Protein AF-A0A1W9RR28-F1 (afdb_monomer_lite)

Sequence (159 aa):
LESCPECRKSYLEYENLFADLKSLEPVKCPDEVTQSVNEIVGIQQRKRAKTKFFSLFPFEFLVGFHPLRLAGVAVVAIFIGVILFSQFHKSTPELNEKYTQEDIERAADQVKLALVYVNAVTAQASEILEKQVIPEDVIKPMKSSLKQALQPLLDGGKS

Secondary structure (DSSP, 8-state):
-TT-HHHHHHHHHHHHHHHHHHTS------HHHHHHHHHHHHHHHHHHHTTGGGGSS-GGGGSS--HHHHHHHHHHHHHHHHHHHHHHTT----S-----HHHHHHHHHHHHHHHHHHHHHHHHHHHHIIIIIIIIIIIHHHHHHHHHHHHHHHTTS--

pLDDT: mean 72.84, std 12.17, range [49.44, 91.62]

Foldseek 3Di:
DVVDVVVVVVVVVVVVVVVVVVPDDDDDDDPVVVVVVCVVVVVVVVVVVVPPPVVPDDCVVVPDDDPVVVVVVVVVVVVVVVVVVVVVVPPDDPPDDPDDVVNVVVVVVVVVVVVVVVVVVVVVVVVCCVPPCCVPVPVVVVVVVVCVVCVCVVVPNPD

Radius of gyration: 32.33 Å; chains: 1; bounding box: 68×47×94 Å

Structure (mmCIF, N/CA/C/O backbone):
data_AF-A0A1W9RR28-F1
#
_entry.id   AF-A0A1W9RR28-F1
#
loop_
_atom_site.group_PDB
_atom_site.id
_atom_site.type_symbol
_atom_site.label_atom_id
_atom_site.label_alt_id
_atom_site.label_comp_id
_atom_site.label_asym_id
_atom_site.label_entity_id
_atom_site.label_seq_id
_atom_site.pdbx_PDB_ins_code
_atom_site.Cartn_x
_atom_site.Cartn_y
_atom_site.Cartn_z
_atom_site.occupancy
_atom_site.B_iso_or_equiv
_atom_site.auth_seq_id
_atom_site.auth_comp_id
_atom_site.auth_asym_id
_atom_site.auth_atom_id
_atom_site.pdbx_PDB_model_num
ATOM 1 N N . LEU A 1 1 ? -9.920 -30.424 2.822 1.00 59.22 1 LEU A N 1
ATOM 2 C CA . LEU A 1 1 ? -10.778 -30.069 3.977 1.00 59.22 1 LEU A CA 1
ATOM 3 C C . LEU A 1 1 ? -11.363 -31.290 4.688 1.00 59.22 1 LEU A C 1
ATOM 5 O O . LEU A 1 1 ? -11.540 -31.217 5.891 1.00 59.22 1 LEU A O 1
ATOM 9 N N . GLU A 1 2 ? -11.600 -32.419 4.009 1.00 57.47 2 GLU A N 1
ATOM 10 C CA . GLU A 1 2 ? -12.081 -33.647 4.678 1.00 57.47 2 GLU A CA 1
ATOM 11 C C . GLU A 1 2 ? -11.021 -34.353 5.536 1.00 57.47 2 GLU A C 1
ATOM 13 O O . GLU A 1 2 ? -11.358 -34.992 6.523 1.00 57.47 2 GLU A O 1
ATOM 18 N N . SER A 1 3 ? -9.736 -34.192 5.213 1.00 73.62 3 SER A N 1
ATOM 19 C CA . SER A 1 3 ? -8.651 -34.901 5.905 1.00 73.62 3 SER A CA 1
ATOM 20 C C . SER A 1 3 ? -8.085 -34.177 7.139 1.00 73.62 3 SER A C 1
ATOM 22 O O . SER A 1 3 ? -7.148 -34.686 7.747 1.00 73.62 3 SER A O 1
ATOM 24 N N . CYS A 1 4 ? -8.601 -32.994 7.505 1.00 76.88 4 CYS A N 1
ATOM 25 C CA . CYS A 1 4 ? -8.171 -32.270 8.706 1.00 76.88 4 CYS A CA 1
ATOM 26 C C . CYS A 1 4 ? -9.356 -31.517 9.347 1.00 76.88 4 CYS A C 1
ATOM 28 O O . CYS A 1 4 ? -9.788 -30.495 8.801 1.00 76.88 4 CYS A O 1
ATOM 30 N N . PRO A 1 5 ? -9.892 -31.999 10.484 1.00 78.62 5 PRO A N 1
ATOM 31 C CA . PRO A 1 5 ? -11.061 -31.405 11.134 1.00 78.62 5 PRO A CA 1
ATOM 32 C C . PRO A 1 5 ? -10.785 -29.999 11.691 1.00 78.62 5 PRO A C 1
ATOM 34 O O . PRO A 1 5 ? -11.662 -29.140 11.623 1.00 78.62 5 PRO A O 1
ATOM 37 N N . GLU A 1 6 ? -9.556 -29.723 12.134 1.00 79.25 6 GLU A N 1
ATOM 38 C CA . GLU A 1 6 ? -9.135 -28.395 12.610 1.00 79.25 6 GLU A CA 1
ATOM 39 C C . GLU A 1 6 ? -9.157 -27.346 11.487 1.00 79.25 6 GLU A C 1
ATOM 41 O O . GLU A 1 6 ? -9.665 -26.241 11.664 1.00 79.25 6 GLU A O 1
ATOM 46 N N . CYS A 1 7 ? -8.706 -27.710 10.280 1.00 82.12 7 CYS A N 1
ATOM 47 C CA . CYS A 1 7 ? -8.768 -26.815 9.120 1.00 82.12 7 CYS A CA 1
ATOM 48 C C . CYS A 1 7 ? -10.205 -26.545 8.657 1.00 82.12 7 CYS A C 1
ATOM 50 O O . CYS A 1 7 ? -10.481 -25.505 8.066 1.00 82.12 7 CYS A O 1
ATOM 52 N N . ARG A 1 8 ? -11.125 -27.489 8.885 1.00 84.88 8 ARG A N 1
ATOM 53 C CA . ARG A 1 8 ? -12.544 -27.300 8.562 1.00 84.88 8 ARG A CA 1
ATOM 54 C C . ARG A 1 8 ? -13.204 -26.326 9.527 1.00 84.88 8 ARG A C 1
ATOM 56 O O . ARG A 1 8 ? -14.005 -25.505 9.090 1.00 84.88 8 ARG A O 1
ATOM 63 N N . LYS A 1 9 ? -12.850 -26.399 10.809 1.00 84.81 9 LYS A N 1
ATOM 64 C CA . LYS A 1 9 ? -13.350 -25.475 11.825 1.00 84.81 9 LYS A CA 1
ATOM 65 C C . LYS A 1 9 ? -12.873 -24.045 11.563 1.00 84.81 9 LYS A C 1
ATOM 67 O O . LYS A 1 9 ? -13.704 -23.147 11.503 1.00 84.81 9 LYS A O 1
ATOM 72 N N . SER A 1 10 ? -11.579 -23.852 11.299 1.00 82.81 10 SER A N 1
ATOM 73 C CA . SER A 1 10 ? -11.039 -22.520 10.991 1.00 82.81 10 SER A CA 1
ATOM 74 C C . SER A 1 10 ? -11.597 -21.935 9.691 1.00 82.81 10 SER A C 1
ATOM 76 O O . SER A 1 10 ? -11.835 -20.733 9.604 1.00 82.81 10 SER A O 1
ATOM 78 N N . TYR A 1 11 ? -11.867 -22.777 8.691 1.00 85.88 11 TYR A N 1
ATOM 79 C CA . TYR A 1 11 ? -12.511 -22.343 7.452 1.00 85.88 11 TYR A CA 1
ATOM 80 C C . TYR A 1 11 ? -13.955 -21.872 7.672 1.00 85.88 11 TYR A C 1
ATOM 82 O O . TYR A 1 11 ? -14.336 -20.829 7.153 1.00 85.88 11 TYR A O 1
ATOM 90 N N . LEU A 1 12 ? -14.744 -22.600 8.469 1.00 85.19 12 LEU A N 1
ATOM 91 C CA . LEU A 1 12 ? -16.121 -22.212 8.796 1.00 85.19 12 LEU A CA 1
ATOM 92 C C . LEU A 1 12 ? -16.175 -20.937 9.647 1.00 85.19 12 LEU A C 1
ATOM 94 O O . LEU A 1 12 ? -17.031 -20.086 9.428 1.00 85.19 12 LEU A O 1
ATOM 98 N N . GLU A 1 13 ? -15.248 -20.773 10.593 1.00 84.06 13 GLU A N 1
ATOM 99 C CA . GLU A 1 13 ? -15.112 -19.528 11.359 1.00 84.06 13 GLU A CA 1
ATOM 100 C C . GLU A 1 13 ? -14.769 -18.343 10.445 1.00 84.06 13 GLU A C 1
ATOM 102 O O . GLU A 1 13 ? -15.356 -17.270 10.581 1.00 84.06 13 GLU A O 1
ATOM 107 N N . TYR A 1 14 ? -13.888 -18.546 9.461 1.00 85.12 14 TYR A N 1
ATOM 108 C CA . TYR A 1 14 ? -13.573 -17.533 8.454 1.00 85.12 14 TYR A CA 1
ATOM 109 C C . TYR A 1 14 ? -14.778 -17.193 7.566 1.00 85.12 14 TYR A C 1
ATOM 111 O O . TYR A 1 14 ? -15.021 -16.023 7.276 1.00 85.12 14 TYR A O 1
ATOM 119 N N . GLU A 1 15 ? -15.548 -18.196 7.147 1.00 86.81 15 GLU A N 1
ATOM 120 C CA . GLU A 1 15 ? -16.740 -18.009 6.316 1.00 86.81 15 GLU A CA 1
ATOM 121 C C . GLU A 1 15 ? -17.828 -17.215 7.054 1.00 86.81 15 GLU A C 1
ATOM 123 O O . GLU A 1 15 ? -18.405 -16.286 6.485 1.00 86.81 15 GLU A O 1
ATOM 128 N N . ASN A 1 16 ? -18.039 -17.506 8.341 1.00 85.00 16 ASN A N 1
ATOM 129 C CA . ASN A 1 16 ? -18.971 -16.765 9.192 1.00 85.00 16 ASN A CA 1
ATOM 130 C C . ASN A 1 16 ? -18.522 -15.312 9.397 1.00 85.00 16 ASN A C 1
ATOM 132 O O . ASN A 1 16 ? -19.314 -14.395 9.203 1.00 85.00 16 ASN A O 1
ATOM 136 N N . LEU A 1 17 ? -17.237 -15.085 9.689 1.00 83.25 17 LEU A N 1
ATOM 137 C CA . LEU A 1 17 ? -16.683 -13.731 9.792 1.00 83.25 17 LEU A CA 1
ATOM 138 C C . LEU A 1 17 ? -16.825 -12.953 8.481 1.00 83.25 17 LEU A C 1
ATOM 140 O O . LEU A 1 17 ? -17.109 -11.758 8.492 1.00 83.25 17 LEU A O 1
ATOM 144 N N . PHE A 1 18 ? -16.647 -13.612 7.338 1.00 81.62 18 PHE A N 1
ATOM 145 C CA . PHE A 1 18 ? -16.815 -12.974 6.039 1.00 81.62 18 PHE A CA 1
ATOM 146 C C . PHE A 1 18 ? -18.282 -12.618 5.752 1.00 81.62 18 PHE A C 1
ATOM 148 O O . PHE A 1 18 ? -18.558 -11.558 5.188 1.00 81.62 18 PHE A O 1
ATOM 155 N N . ALA A 1 19 ? -19.223 -13.478 6.151 1.00 80.25 19 ALA A N 1
ATOM 156 C CA . ALA A 1 19 ? -20.654 -13.206 6.054 1.00 80.25 19 ALA A CA 1
ATOM 157 C C . ALA A 1 19 ? -21.061 -12.012 6.932 1.00 80.25 19 ALA A C 1
ATOM 159 O O . ALA A 1 19 ? -21.762 -11.118 6.452 1.00 80.25 19 ALA A O 1
ATOM 160 N N . ASP A 1 20 ? -20.542 -11.950 8.159 1.00 79.19 20 ASP A N 1
ATOM 161 C CA . ASP A 1 20 ? -20.761 -10.833 9.078 1.00 79.19 20 ASP A CA 1
ATOM 162 C C . ASP A 1 20 ? -20.172 -9.539 8.516 1.00 79.19 20 ASP A C 1
ATOM 164 O O . ASP A 1 20 ? -20.869 -8.530 8.457 1.00 79.19 20 ASP A O 1
ATOM 168 N N . LEU A 1 21 ? -18.941 -9.571 7.991 1.00 76.19 21 LEU A N 1
ATOM 169 C CA . LEU A 1 21 ? -18.294 -8.413 7.364 1.00 76.19 21 LEU A CA 1
ATOM 170 C C . LEU A 1 21 ? -19.056 -7.891 6.142 1.00 76.19 21 LEU A C 1
ATOM 172 O O . LEU A 1 21 ? -19.103 -6.687 5.896 1.00 76.19 21 LEU A O 1
ATOM 176 N N . LYS A 1 22 ? -19.680 -8.791 5.380 1.00 76.44 22 LYS A N 1
ATOM 177 C CA . LYS A 1 22 ? -20.496 -8.446 4.214 1.00 76.44 22 LYS A CA 1
ATOM 178 C C . LYS A 1 22 ? -21.842 -7.822 4.599 1.00 76.44 22 LYS A C 1
ATOM 180 O O . LYS A 1 22 ? -22.454 -7.166 3.760 1.00 76.44 22 LYS A O 1
ATOM 185 N N . SER A 1 23 ? -22.299 -8.033 5.835 1.00 80.62 23 SER A N 1
ATOM 186 C CA . SER A 1 23 ? -23.533 -7.445 6.365 1.00 80.62 23 SER A CA 1
ATOM 187 C C . SER A 1 23 ? -23.371 -5.992 6.836 1.00 80.62 23 SER A C 1
ATOM 189 O O . SER A 1 23 ? -24.379 -5.321 7.053 1.00 80.62 23 SER A O 1
ATOM 191 N N . LEU A 1 24 ? -22.135 -5.485 6.965 1.00 77.00 24 LEU A N 1
ATOM 192 C CA . LEU A 1 24 ? -21.905 -4.081 7.302 1.00 77.00 24 LEU A CA 1
ATOM 193 C C . LEU A 1 24 ? -22.348 -3.163 6.160 1.00 77.00 24 LEU A C 1
ATOM 195 O O . LEU A 1 24 ? -22.157 -3.462 4.978 1.00 77.00 24 LEU A O 1
ATOM 199 N N . GLU A 1 25 ? -22.910 -2.011 6.529 1.00 73.19 25 GLU A N 1
ATOM 200 C CA . GLU A 1 25 ? -23.275 -0.985 5.562 1.00 73.19 25 GLU A CA 1
ATOM 201 C C . GLU A 1 25 ? -22.036 -0.517 4.783 1.00 73.19 25 GLU A C 1
ATOM 203 O O . GLU A 1 25 ? -20.985 -0.243 5.374 1.00 73.19 25 GLU A O 1
ATOM 208 N N . PRO A 1 26 ? -22.132 -0.414 3.447 1.00 71.62 26 PRO A N 1
ATOM 209 C CA . PRO A 1 26 ? -21.020 0.024 2.627 1.00 71.62 26 PRO A CA 1
ATOM 210 C C . PRO A 1 26 ? -20.708 1.491 2.930 1.00 71.62 26 PRO A C 1
ATOM 212 O O . PRO A 1 26 ? -21.430 2.402 2.524 1.00 71.62 26 PRO A O 1
ATOM 215 N N . VAL A 1 27 ? -19.602 1.727 3.632 1.00 78.81 27 VAL A N 1
ATOM 216 C CA . VAL A 1 27 ? -19.078 3.076 3.843 1.00 78.81 27 VAL A CA 1
ATOM 217 C C . VAL A 1 27 ? -18.547 3.600 2.513 1.00 78.81 27 VAL A C 1
ATOM 219 O O . VAL A 1 27 ? -17.810 2.915 1.800 1.00 78.81 27 VAL A O 1
ATOM 222 N N . LYS A 1 28 ? -18.932 4.828 2.158 1.00 74.25 28 LYS A N 1
ATOM 223 C CA . LYS A 1 28 ? -18.489 5.467 0.919 1.00 74.25 28 LYS A CA 1
ATOM 224 C C . LYS A 1 28 ? -16.975 5.684 0.980 1.00 74.25 28 LYS A C 1
ATOM 226 O O . LYS A 1 28 ? -16.496 6.510 1.753 1.00 74.25 28 LYS A O 1
ATOM 231 N N . CYS A 1 29 ? -16.228 4.931 0.175 1.00 73.62 29 CYS A N 1
ATOM 232 C CA . CYS A 1 29 ? -14.786 5.116 0.054 1.00 73.62 29 CYS A CA 1
ATOM 233 C C . CYS A 1 29 ? -14.475 6.515 -0.507 1.00 73.62 29 CYS A C 1
ATOM 235 O O . CYS A 1 29 ? -15.182 6.966 -1.412 1.00 73.62 29 CYS A O 1
ATOM 237 N N . PRO A 1 30 ? -13.421 7.189 -0.016 1.00 84.19 30 PRO A N 1
ATOM 238 C CA . PRO A 1 30 ? -12.967 8.452 -0.581 1.00 84.19 30 PRO A CA 1
ATOM 239 C C . PRO A 1 30 ? -12.583 8.281 -2.054 1.00 84.19 30 PRO A C 1
ATOM 241 O O . PRO A 1 30 ? -11.996 7.267 -2.453 1.00 84.19 30 PRO A O 1
ATOM 244 N N . ASP A 1 31 ? -12.919 9.289 -2.859 1.00 76.69 31 ASP A N 1
ATOM 245 C CA . ASP A 1 31 ? -12.829 9.220 -4.319 1.00 76.69 31 ASP A CA 1
ATOM 246 C C . ASP A 1 31 ? -11.395 8.919 -4.797 1.00 76.69 31 ASP A C 1
ATOM 248 O O . ASP A 1 31 ? -11.208 8.148 -5.735 1.00 76.69 31 ASP A O 1
ATOM 252 N N . GLU A 1 32 ? -10.380 9.409 -4.084 1.00 76.94 32 GLU A N 1
ATOM 253 C CA . GLU A 1 32 ? -8.950 9.170 -4.343 1.00 76.94 32 GLU A CA 1
ATOM 254 C C . GLU A 1 32 ? -8.576 7.673 -4.320 1.00 76.94 32 GLU A C 1
ATOM 256 O O . GLU A 1 32 ? -7.830 7.174 -5.171 1.00 76.94 32 GLU A O 1
ATOM 261 N N . VAL A 1 33 ? -9.149 6.910 -3.384 1.00 76.31 33 VAL A N 1
ATOM 262 C CA . VAL A 1 33 ? -8.899 5.465 -3.261 1.00 76.31 33 VAL A CA 1
ATOM 263 C C . VAL A 1 33 ? -9.634 4.706 -4.362 1.00 76.31 33 VAL A C 1
ATOM 265 O O . VAL A 1 33 ? -9.085 3.790 -4.972 1.00 76.31 33 VAL A O 1
ATOM 268 N N . THR A 1 34 ? -10.862 5.110 -4.689 1.00 77.00 34 THR A N 1
ATOM 269 C CA . THR A 1 34 ? -11.598 4.474 -5.792 1.00 77.00 34 THR A CA 1
ATOM 270 C C . THR A 1 34 ? -10.940 4.734 -7.149 1.00 77.00 34 THR A C 1
ATOM 272 O O . THR A 1 34 ? -10.894 3.832 -7.985 1.00 77.00 34 THR A O 1
ATOM 275 N N . GLN A 1 35 ? -10.368 5.923 -7.362 1.00 75.12 35 GLN A N 1
ATOM 276 C CA . GLN A 1 35 ? -9.640 6.269 -8.583 1.00 75.12 35 GLN A CA 1
ATOM 277 C C . GLN A 1 35 ? -8.349 5.461 -8.721 1.00 75.12 35 GLN A C 1
ATOM 279 O O . GLN A 1 35 ? -8.136 4.858 -9.770 1.00 75.12 35 GLN A O 1
ATOM 284 N N . SER A 1 36 ? -7.539 5.362 -7.663 1.00 76.06 36 SER A N 1
ATOM 285 C CA . SER A 1 36 ? -6.299 4.568 -7.684 1.00 76.06 36 SER A CA 1
ATOM 286 C C . SER A 1 36 ? -6.554 3.072 -7.909 1.00 76.06 36 SER A C 1
ATOM 288 O O . SER A 1 36 ? -5.872 2.439 -8.717 1.00 76.06 36 SER A O 1
ATOM 290 N N . VAL A 1 37 ? -7.585 2.498 -7.279 1.00 78.62 37 VAL A N 1
ATOM 291 C CA . VAL A 1 37 ? -7.974 1.098 -7.520 1.00 78.62 37 VAL A CA 1
ATOM 292 C C . VAL A 1 37 ? -8.481 0.909 -8.952 1.00 78.62 37 VAL A C 1
ATOM 294 O O . VAL A 1 37 ? -8.067 -0.035 -9.626 1.00 78.62 37 VAL A O 1
ATOM 297 N N . ASN A 1 38 ? -9.322 1.815 -9.457 1.00 75.81 38 ASN A N 1
ATOM 298 C CA . ASN A 1 38 ? -9.808 1.759 -10.838 1.00 75.81 38 ASN A CA 1
ATOM 299 C C . ASN A 1 38 ? -8.685 1.939 -11.864 1.00 75.81 38 ASN A C 1
ATOM 301 O O . ASN A 1 38 ? -8.735 1.326 -12.929 1.00 75.81 38 ASN A O 1
ATOM 305 N N . GLU A 1 39 ? -7.657 2.726 -11.557 1.00 75.12 39 GLU A N 1
ATOM 306 C CA . GLU A 1 39 ? -6.481 2.876 -12.407 1.00 75.12 39 GLU A CA 1
ATOM 307 C C . GLU A 1 39 ? -5.661 1.579 -12.438 1.00 75.12 39 GLU A C 1
ATOM 309 O O . GLU A 1 39 ? -5.356 1.074 -13.516 1.00 75.12 39 GLU A O 1
ATOM 314 N N . ILE A 1 40 ? -5.398 0.951 -11.289 1.00 71.38 40 ILE A N 1
ATOM 315 C CA . ILE A 1 40 ? -4.655 -0.320 -11.209 1.00 71.38 40 ILE A CA 1
ATOM 316 C C . ILE A 1 40 ? -5.422 -1.461 -11.901 1.00 71.38 40 ILE A C 1
ATOM 318 O O . ILE A 1 40 ? -4.854 -2.199 -12.718 1.00 71.38 40 ILE A O 1
ATOM 322 N N . VAL A 1 41 ? -6.724 -1.589 -11.628 1.00 70.44 41 VAL A N 1
ATOM 323 C CA . VAL A 1 41 ? -7.595 -2.599 -12.251 1.00 70.44 41 VAL A CA 1
ATOM 324 C C . VAL A 1 41 ? -7.782 -2.306 -13.741 1.00 70.44 41 VAL A C 1
ATOM 326 O O . VAL A 1 41 ? -7.706 -3.218 -14.566 1.00 70.44 41 VAL A O 1
ATOM 329 N N . GLY A 1 42 ? -7.949 -1.038 -14.119 1.00 62.94 42 GLY A N 1
ATOM 330 C CA . GLY A 1 42 ? -8.064 -0.585 -15.504 1.00 62.94 42 GLY A CA 1
ATOM 331 C C . GLY A 1 42 ? -6.784 -0.808 -16.313 1.00 62.94 42 GLY A C 1
ATOM 332 O O . GLY A 1 42 ? -6.851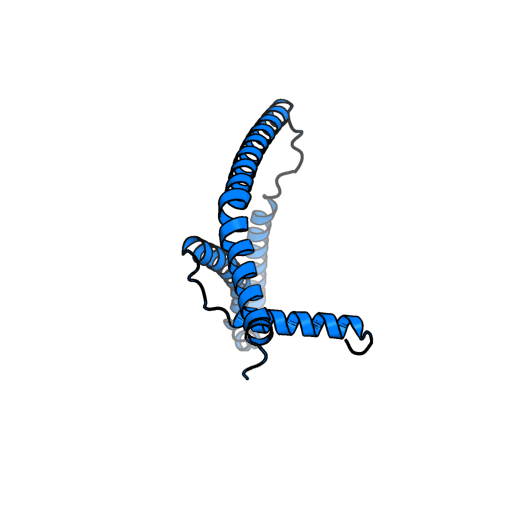 -1.208 -17.477 1.00 62.94 42 GLY A O 1
ATOM 333 N N . ILE A 1 43 ? -5.608 -0.647 -15.701 1.00 58.69 43 ILE A N 1
ATOM 334 C CA . ILE A 1 43 ? -4.309 -0.981 -16.298 1.00 58.69 43 ILE A CA 1
ATOM 335 C C . ILE A 1 43 ? -4.180 -2.498 -16.483 1.00 58.69 43 ILE A C 1
ATOM 337 O O . ILE A 1 43 ? -3.732 -2.942 -17.544 1.00 58.69 43 ILE A O 1
ATOM 341 N N . GLN A 1 44 ? -4.610 -3.315 -15.515 1.00 55.28 44 GLN A N 1
ATOM 342 C CA . GLN A 1 44 ? -4.626 -4.775 -15.671 1.00 55.28 44 GLN A CA 1
ATOM 343 C C . GLN A 1 44 ? -5.610 -5.235 -16.755 1.00 55.28 44 GLN A C 1
ATOM 345 O O . GLN A 1 44 ? -5.262 -6.092 -17.572 1.00 55.28 44 GLN A O 1
ATOM 350 N N . GLN A 1 45 ? -6.801 -4.636 -16.833 1.00 55.00 45 GLN A N 1
ATOM 351 C CA . GLN A 1 45 ? -7.762 -4.921 -17.897 1.00 55.00 45 GLN A CA 1
ATOM 352 C C . GLN A 1 45 ? -7.265 -4.441 -19.262 1.00 55.00 45 GLN A C 1
ATOM 354 O O . GLN A 1 45 ? -7.402 -5.184 -20.226 1.00 55.00 45 GLN A O 1
ATOM 359 N N . ARG A 1 46 ? -6.603 -3.281 -19.371 1.00 53.25 46 ARG A N 1
ATOM 360 C CA . ARG A 1 46 ? -5.952 -2.840 -20.622 1.00 53.25 46 ARG A CA 1
ATOM 361 C C . ARG A 1 46 ? -4.799 -3.755 -21.036 1.00 53.25 46 ARG A C 1
ATOM 363 O O . ARG A 1 46 ? -4.628 -3.993 -22.230 1.00 53.25 46 ARG A O 1
ATOM 370 N N . LYS A 1 47 ? -4.037 -4.310 -20.086 1.00 52.66 47 LYS A N 1
ATOM 371 C CA . LYS A 1 47 ? -3.005 -5.326 -20.368 1.00 52.66 47 LYS A CA 1
ATOM 372 C C . LYS A 1 47 ? -3.621 -6.653 -20.838 1.00 52.66 47 LYS A C 1
ATOM 374 O O . LYS A 1 47 ? -3.088 -7.254 -21.765 1.00 52.66 47 LYS A O 1
ATOM 379 N N . ARG A 1 48 ? -4.769 -7.072 -20.286 1.00 51.12 48 ARG A N 1
ATOM 380 C CA . ARG A 1 48 ? -5.516 -8.272 -20.728 1.00 51.12 48 ARG A CA 1
ATOM 381 C C . ARG A 1 48 ? -6.345 -8.065 -22.002 1.00 51.12 48 ARG A C 1
ATOM 383 O O . ARG A 1 48 ? -6.560 -9.018 -22.736 1.00 51.12 48 ARG A O 1
ATOM 390 N N . ALA A 1 49 ? -6.791 -6.847 -22.301 1.00 51.31 49 ALA A N 1
ATOM 391 C CA . ALA A 1 49 ? -7.602 -6.537 -23.481 1.00 51.31 49 ALA A CA 1
ATOM 392 C C . ALA A 1 49 ? -6.791 -6.533 -24.788 1.00 51.31 49 ALA A C 1
ATOM 394 O O . ALA A 1 49 ? -7.373 -6.599 -25.870 1.00 51.31 49 ALA A O 1
ATOM 395 N N . LYS A 1 50 ? -5.453 -6.518 -24.715 1.00 49.66 50 LYS A N 1
ATOM 396 C CA . LYS A 1 50 ? -4.580 -6.561 -25.899 1.00 49.66 50 LYS A CA 1
ATOM 397 C C . LYS A 1 50 ? -4.502 -7.928 -26.595 1.00 49.66 50 LYS A C 1
ATOM 399 O O . LYS A 1 50 ? -3.935 -7.998 -27.678 1.00 49.66 50 LYS A O 1
ATOM 404 N N . THR A 1 51 ? -5.112 -8.990 -26.065 1.00 49.44 51 THR A N 1
ATOM 405 C CA . THR A 1 51 ? -5.144 -10.312 -26.726 1.00 49.44 51 THR A CA 1
ATOM 406 C C . THR A 1 51 ? -6.389 -10.575 -27.583 1.00 49.44 51 THR A C 1
ATOM 408 O O . THR A 1 51 ? -6.480 -11.634 -28.196 1.00 49.44 51 THR A O 1
ATOM 411 N N . LYS A 1 52 ? -7.323 -9.619 -27.723 1.00 50.22 52 LYS A N 1
ATOM 412 C CA . LYS A 1 52 ? -8.500 -9.763 -28.611 1.00 50.22 52 LYS A CA 1
ATOM 413 C C . LYS A 1 52 ? -8.274 -9.344 -30.074 1.00 50.22 52 LYS A C 1
ATOM 415 O O . LYS A 1 52 ? -9.214 -9.356 -30.855 1.00 50.22 52 LYS A O 1
ATOM 420 N N . PHE A 1 53 ? -7.049 -9.017 -30.490 1.00 50.97 53 PHE A N 1
ATOM 421 C CA . PHE A 1 53 ? -6.770 -8.724 -31.907 1.00 50.97 53 PHE A CA 1
ATOM 422 C C . PHE A 1 53 ? -6.808 -9.965 -32.816 1.00 50.97 53 PHE A C 1
ATOM 424 O O . PHE A 1 53 ? -6.949 -9.825 -34.028 1.00 50.97 53 PHE A O 1
ATOM 431 N N . PHE A 1 54 ? -6.763 -11.177 -32.254 1.00 52.91 54 PHE A N 1
ATOM 432 C CA . PHE A 1 54 ? -6.871 -12.413 -33.036 1.00 52.91 54 PHE A CA 1
ATOM 433 C C . PHE A 1 54 ? -8.297 -12.746 -33.507 1.00 52.91 54 PHE A C 1
ATOM 435 O O . PHE A 1 54 ? -8.448 -13.637 -34.334 1.00 52.91 54 PHE A O 1
ATOM 442 N N . SER A 1 55 ? -9.339 -12.031 -33.057 1.00 49.69 55 SER A N 1
ATOM 443 C CA . SER A 1 55 ? -10.710 -12.244 -33.557 1.00 49.69 55 SER A CA 1
ATOM 444 C C . SER A 1 55 ? -11.068 -11.396 -34.784 1.00 49.69 55 SER A C 1
ATOM 446 O O . SER A 1 55 ? -12.182 -11.506 -35.285 1.00 49.69 55 SER A O 1
ATOM 448 N N . LEU A 1 56 ? -10.160 -10.532 -35.254 1.00 50.75 56 LEU A N 1
ATOM 449 C CA . LEU A 1 56 ? -10.355 -9.692 -36.447 1.00 50.75 56 LEU A CA 1
ATOM 450 C C . LEU A 1 56 ? -9.808 -10.317 -37.736 1.00 50.75 56 LEU A C 1
ATOM 452 O O . LEU A 1 56 ? -10.060 -9.788 -38.815 1.00 50.75 56 LEU A O 1
ATOM 456 N N . PHE A 1 57 ? -9.091 -11.437 -37.644 1.00 53.34 57 PHE A N 1
ATOM 457 C CA . PHE A 1 57 ? -8.723 -12.225 -38.814 1.00 53.34 57 PHE A CA 1
ATOM 458 C C . PHE A 1 57 ? -9.714 -13.383 -38.942 1.00 53.34 57 PHE A C 1
ATOM 460 O O . PHE A 1 57 ? -9.576 -14.366 -38.210 1.00 53.34 57 PHE A O 1
ATOM 467 N N . PRO A 1 58 ? -10.730 -13.297 -39.824 1.00 54.59 58 PRO A N 1
ATOM 468 C CA . PRO A 1 58 ? -11.542 -14.463 -40.126 1.00 54.59 58 PRO A CA 1
ATOM 469 C C . PRO A 1 58 ? -10.602 -15.552 -40.644 1.00 54.59 58 PRO A C 1
ATOM 471 O O . PRO A 1 58 ? -9.848 -15.340 -41.593 1.00 54.59 58 PRO A O 1
ATOM 474 N N . PHE A 1 59 ? -10.628 -16.716 -39.998 1.00 50.56 59 PHE A N 1
ATOM 475 C CA . PHE A 1 59 ? -9.817 -17.887 -40.351 1.00 50.56 59 PHE A CA 1
ATOM 476 C C . PHE A 1 59 ? -10.047 -18.328 -41.815 1.00 50.56 59 PHE A C 1
ATOM 478 O O . PHE A 1 59 ? -9.197 -18.970 -42.425 1.00 50.56 59 PHE A O 1
ATOM 485 N N . GLU A 1 60 ? -11.157 -17.895 -42.419 1.00 52.06 60 GLU A N 1
ATOM 486 C CA . GLU A 1 60 ? -11.481 -18.040 -43.843 1.00 52.06 60 GLU A CA 1
ATOM 487 C C . GLU A 1 60 ? -10.513 -17.291 -44.776 1.00 52.06 60 GLU A C 1
ATOM 489 O O . GLU A 1 60 ? -10.315 -17.703 -45.917 1.00 52.06 60 GLU A O 1
ATOM 494 N N . PHE A 1 61 ? -9.822 -16.251 -44.293 1.00 51.41 61 PHE A N 1
ATOM 495 C CA . PHE A 1 61 ? -8.766 -15.573 -45.047 1.00 51.41 61 PHE A CA 1
ATOM 496 C C . PHE A 1 61 ? -7.468 -16.390 -45.105 1.00 51.41 61 PHE A C 1
ATOM 498 O O . PHE A 1 61 ? -6.552 -16.004 -45.812 1.00 51.41 61 PHE A O 1
ATOM 505 N N . LEU A 1 62 ? -7.339 -17.517 -44.396 1.00 52.38 62 LEU A N 1
ATOM 506 C CA . LEU A 1 62 ? -6.119 -18.337 -44.443 1.00 52.38 62 LEU A CA 1
ATOM 507 C C . LEU A 1 62 ? -6.214 -19.515 -45.425 1.00 52.38 62 LEU A C 1
ATOM 509 O O . LEU A 1 62 ? -5.192 -20.086 -45.794 1.00 52.38 62 LEU A O 1
ATOM 513 N N . VAL A 1 63 ? -7.419 -19.848 -45.897 1.00 53.00 63 VAL A N 1
ATOM 514 C CA . VAL A 1 63 ? -7.672 -21.046 -46.722 1.00 53.00 63 VAL A CA 1
ATOM 515 C C . VAL A 1 63 ? -7.633 -20.742 -48.234 1.00 53.00 63 VAL A C 1
ATOM 517 O O . VAL A 1 63 ? -7.603 -21.656 -49.049 1.00 53.00 63 VAL A O 1
ATOM 520 N N . GLY A 1 64 ? -7.569 -19.462 -48.633 1.00 53.56 64 GLY A N 1
ATOM 521 C CA . GLY A 1 64 ? -7.652 -19.030 -50.041 1.00 53.56 64 GLY A CA 1
ATOM 522 C C . GLY A 1 64 ? -6.406 -18.368 -50.652 1.00 53.56 64 GLY A C 1
ATOM 523 O O . GLY A 1 64 ? -6.519 -17.756 -51.714 1.00 53.56 64 GLY A O 1
ATOM 524 N N . PHE A 1 65 ? -5.230 -18.409 -50.012 1.00 55.00 65 PHE A N 1
ATOM 525 C CA . PHE A 1 65 ? -4.088 -17.580 -50.433 1.00 55.00 65 PHE A CA 1
ATOM 526 C C . PHE A 1 65 ? -3.028 -18.334 -51.241 1.00 55.00 65 PHE A C 1
ATOM 528 O O . PHE A 1 65 ? -2.323 -19.202 -50.735 1.00 55.00 65 PHE A O 1
ATOM 535 N N . HIS A 1 66 ? -2.865 -17.915 -52.502 1.00 59.62 66 HIS A N 1
ATOM 536 C CA . HIS A 1 66 ? -1.725 -18.246 -53.361 1.00 59.62 66 HIS A CA 1
ATOM 537 C C . HIS A 1 66 ? -0.381 -18.084 -52.609 1.00 59.62 66 HIS A C 1
ATOM 539 O O . HIS A 1 66 ? -0.185 -17.069 -51.929 1.00 59.62 66 HIS A O 1
ATOM 545 N N . PRO A 1 67 ? 0.593 -19.000 -52.798 1.00 61.19 67 PRO A N 1
ATOM 546 C CA . PRO A 1 67 ? 1.841 -19.056 -52.022 1.00 61.19 67 PRO A CA 1
ATOM 547 C C . PRO A 1 67 ? 2.687 -17.772 -52.089 1.00 61.19 67 PRO A C 1
ATOM 549 O O . PRO A 1 67 ? 3.389 -17.436 -51.138 1.00 61.19 67 PRO A O 1
ATOM 552 N N . LEU A 1 68 ? 2.566 -16.995 -53.170 1.00 59.44 68 LEU A N 1
ATOM 553 C CA . LEU A 1 68 ? 3.260 -15.714 -53.340 1.00 59.44 68 LEU A CA 1
ATOM 554 C C . LEU A 1 68 ? 2.816 -14.629 -52.346 1.00 59.44 68 LEU A C 1
ATOM 556 O O . LEU A 1 68 ? 3.623 -13.786 -51.963 1.00 59.44 68 LEU A O 1
ATOM 560 N N . ARG A 1 69 ? 1.556 -14.641 -51.895 1.00 60.34 69 ARG A N 1
ATOM 561 C CA . ARG A 1 69 ? 1.058 -13.643 -50.931 1.00 60.34 69 ARG A CA 1
ATOM 562 C C . ARG A 1 69 ? 1.462 -13.977 -49.494 1.00 60.34 69 ARG A C 1
ATOM 564 O O . ARG A 1 69 ? 1.730 -13.064 -48.720 1.00 60.34 69 ARG A O 1
ATOM 571 N N . LEU A 1 70 ? 1.584 -15.265 -49.167 1.00 61.84 70 LEU A N 1
ATOM 572 C CA . LEU A 1 70 ? 2.076 -15.730 -47.865 1.00 61.84 70 LEU A CA 1
ATOM 573 C C . LEU A 1 70 ? 3.539 -15.330 -47.634 1.00 61.84 70 LEU A C 1
ATOM 575 O O . LEU A 1 70 ? 3.881 -14.869 -46.546 1.00 61.84 70 LEU A O 1
ATOM 579 N N . ALA A 1 71 ? 4.377 -15.414 -48.673 1.00 67.50 71 ALA A N 1
ATOM 580 C CA . ALA A 1 71 ? 5.766 -14.961 -48.604 1.00 67.50 71 ALA A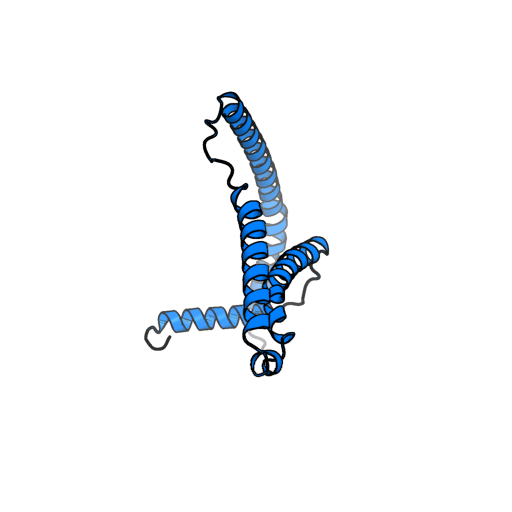 CA 1
ATOM 581 C C . ALA A 1 71 ? 5.876 -13.456 -48.293 1.00 67.50 71 ALA A C 1
ATOM 583 O O . ALA A 1 71 ? 6.674 -13.060 -47.446 1.00 67.50 71 ALA A O 1
ATOM 584 N N . GLY A 1 72 ? 5.033 -12.620 -48.910 1.00 72.69 72 GLY A N 1
ATOM 585 C CA . GLY A 1 72 ? 5.021 -11.176 -48.648 1.00 72.69 72 GLY A CA 1
ATOM 586 C C . GLY A 1 72 ? 4.622 -10.826 -47.211 1.00 72.69 72 GLY A C 1
ATOM 587 O O . GLY A 1 72 ? 5.281 -10.011 -46.567 1.00 72.69 72 GLY A O 1
ATOM 588 N N . VAL A 1 73 ? 3.588 -11.482 -46.674 1.00 76.19 73 VAL A N 1
ATOM 589 C CA . VAL A 1 73 ? 3.134 -11.254 -45.290 1.00 76.19 73 VAL A CA 1
ATOM 590 C C . VAL A 1 73 ? 4.190 -11.705 -44.277 1.00 76.19 73 VAL A C 1
ATOM 592 O O . VAL A 1 73 ? 4.441 -10.996 -43.302 1.00 76.19 73 VAL A O 1
ATOM 595 N N . ALA A 1 74 ? 4.854 -12.838 -44.525 1.00 77.12 74 ALA A N 1
ATOM 596 C CA . ALA A 1 74 ? 5.910 -13.342 -43.650 1.00 77.12 74 ALA A CA 1
ATOM 597 C C . ALA A 1 74 ?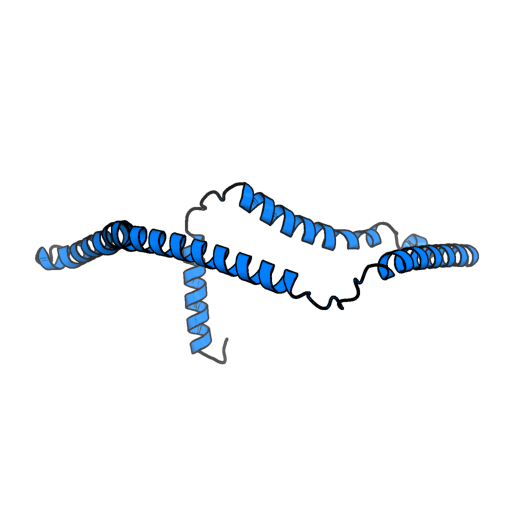 7.097 -12.369 -43.554 1.00 77.12 74 ALA A C 1
ATOM 599 O O . ALA A 1 74 ? 7.567 -12.079 -42.454 1.00 77.12 74 ALA A O 1
ATOM 600 N N . VAL A 1 75 ? 7.541 -11.806 -44.683 1.00 82.31 75 VAL A N 1
ATOM 601 C CA . VAL A 1 75 ? 8.651 -10.837 -44.708 1.00 82.31 75 VAL A CA 1
ATOM 602 C C . VAL A 1 75 ? 8.299 -9.569 -43.926 1.00 82.31 75 VAL A C 1
ATOM 604 O O . VAL A 1 75 ? 9.104 -9.102 -43.121 1.00 82.31 75 VAL A O 1
ATOM 607 N N . VAL A 1 76 ? 7.083 -9.041 -44.095 1.00 82.75 76 VAL A N 1
ATOM 608 C CA . VAL A 1 76 ? 6.628 -7.840 -43.372 1.00 82.75 76 VAL A CA 1
ATOM 609 C C . VAL A 1 76 ? 6.522 -8.099 -41.865 1.00 82.75 76 VAL A C 1
ATOM 611 O O . VAL A 1 76 ? 6.958 -7.268 -41.068 1.00 82.75 76 VAL A O 1
ATOM 614 N N . ALA A 1 77 ? 6.006 -9.261 -41.458 1.00 82.56 77 ALA A N 1
ATOM 615 C CA . ALA A 1 77 ? 5.896 -9.630 -40.048 1.00 82.56 77 ALA A CA 1
ATOM 616 C C . ALA A 1 77 ? 7.270 -9.754 -39.367 1.00 82.56 77 ALA A C 1
ATOM 618 O O . ALA A 1 77 ? 7.451 -9.254 -38.255 1.00 82.56 77 ALA A O 1
ATOM 619 N N . ILE A 1 78 ? 8.252 -10.355 -40.048 1.00 86.25 78 ILE A N 1
ATOM 620 C CA . ILE A 1 78 ? 9.633 -10.450 -39.550 1.00 86.25 78 ILE A CA 1
ATOM 621 C C . ILE A 1 78 ? 10.239 -9.051 -39.400 1.00 86.25 78 ILE A C 1
ATOM 623 O O . ILE A 1 78 ? 10.836 -8.749 -38.369 1.00 86.25 78 ILE A O 1
ATOM 627 N N . PHE A 1 79 ? 10.041 -8.173 -40.386 1.00 87.38 79 PHE A N 1
ATOM 628 C CA . PHE A 1 79 ? 10.593 -6.818 -40.358 1.00 87.38 79 PHE A CA 1
ATOM 629 C C . PHE A 1 79 ? 10.039 -5.989 -39.188 1.00 87.38 79 PHE A C 1
ATOM 631 O O . PHE A 1 79 ? 10.796 -5.344 -38.463 1.00 87.38 79 PHE A O 1
ATOM 638 N N . ILE A 1 80 ? 8.727 -6.069 -38.941 1.00 85.75 80 ILE A N 1
ATOM 639 C CA . ILE A 1 80 ? 8.085 -5.428 -37.783 1.00 85.75 80 ILE A CA 1
ATOM 640 C C . ILE A 1 80 ? 8.607 -6.033 -36.472 1.00 85.75 80 ILE A C 1
ATOM 642 O O . ILE A 1 80 ? 8.908 -5.295 -35.534 1.00 85.75 80 ILE A O 1
ATOM 646 N N . GLY A 1 81 ? 8.768 -7.359 -36.414 1.00 85.75 81 GLY A N 1
ATOM 647 C CA . GLY A 1 81 ? 9.329 -8.056 -35.256 1.00 85.75 81 GLY A CA 1
ATOM 648 C C . GLY A 1 81 ? 10.735 -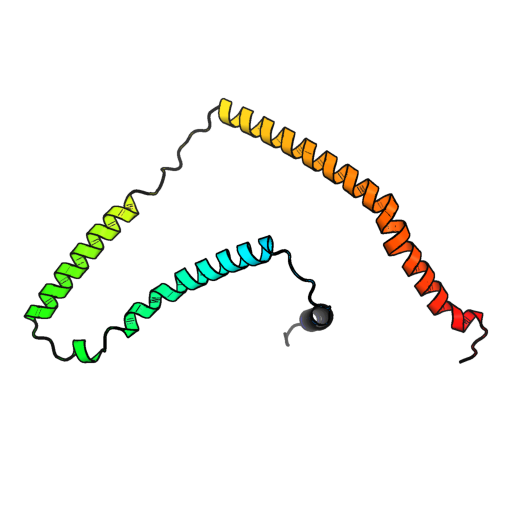7.572 -34.893 1.00 85.75 81 GLY A C 1
ATOM 649 O O . GLY A 1 81 ? 10.996 -7.292 -33.726 1.00 85.75 81 GLY A O 1
ATOM 650 N N . VAL A 1 82 ? 11.615 -7.393 -35.883 1.00 85.00 82 VAL A N 1
ATOM 651 C CA . VAL A 1 82 ? 12.987 -6.894 -35.676 1.00 85.00 82 VAL A CA 1
ATOM 652 C C . VAL A 1 82 ? 12.995 -5.446 -35.177 1.00 85.00 82 VAL A C 1
ATOM 654 O O . VAL A 1 82 ? 13.736 -5.128 -34.246 1.00 85.00 82 VAL A O 1
ATOM 657 N N . ILE A 1 83 ? 12.149 -4.573 -35.737 1.00 82.94 83 ILE A N 1
ATOM 658 C CA . ILE A 1 83 ? 12.048 -3.170 -35.300 1.00 82.94 83 ILE A CA 1
ATOM 659 C C . ILE A 1 83 ? 11.571 -3.086 -33.847 1.00 82.94 83 ILE A C 1
ATOM 661 O O . ILE A 1 83 ? 12.155 -2.358 -33.042 1.00 82.94 83 ILE A O 1
ATOM 665 N N . LEU A 1 84 ? 10.533 -3.850 -33.494 1.00 81.19 84 LEU A N 1
ATOM 666 C CA . LEU A 1 84 ? 10.022 -3.884 -32.125 1.00 81.19 84 LEU A CA 1
ATOM 667 C C . LEU A 1 84 ? 11.063 -4.468 -31.164 1.00 81.19 84 LEU A C 1
ATOM 669 O O . LEU A 1 84 ? 11.323 -3.880 -30.118 1.00 81.19 84 LEU A O 1
ATOM 673 N N . PHE A 1 85 ? 11.720 -5.570 -31.528 1.00 79.25 85 PHE A N 1
ATOM 674 C CA . PHE A 1 85 ? 12.750 -6.185 -30.690 1.00 79.25 85 PHE A CA 1
ATOM 675 C C . PHE A 1 85 ? 13.943 -5.244 -30.442 1.00 79.25 85 PHE A C 1
ATOM 677 O O . PHE A 1 85 ? 14.422 -5.140 -29.313 1.00 79.25 85 PHE A O 1
ATOM 684 N N . SER A 1 86 ? 14.370 -4.491 -31.461 1.00 73.69 86 SER A N 1
ATOM 685 C CA . SER A 1 86 ? 15.452 -3.503 -31.350 1.00 73.69 86 SER A CA 1
ATOM 686 C C . SER A 1 86 ? 15.120 -2.347 -30.396 1.00 73.69 86 SER A C 1
ATOM 688 O O . SER A 1 86 ? 16.000 -1.882 -29.671 1.00 73.69 86 SER A O 1
ATOM 690 N N . GLN A 1 87 ? 13.858 -1.907 -30.349 1.00 72.31 87 GLN A N 1
ATOM 691 C CA . GLN A 1 87 ? 13.397 -0.869 -29.418 1.00 72.31 87 GLN A CA 1
ATOM 692 C C . GLN A 1 87 ? 13.385 -1.367 -27.964 1.00 72.31 87 GLN A C 1
ATOM 694 O O . GLN A 1 87 ? 13.794 -0.640 -27.062 1.00 72.31 87 GLN A O 1
ATOM 699 N N . PHE A 1 88 ? 12.965 -2.613 -27.726 1.00 65.56 88 PHE A N 1
ATOM 700 C CA . PHE A 1 88 ? 12.838 -3.157 -26.368 1.00 65.56 88 PHE A CA 1
ATOM 701 C C . PHE A 1 88 ? 14.167 -3.576 -25.723 1.00 65.56 88 PHE A C 1
ATOM 703 O O . PHE A 1 88 ? 14.264 -3.582 -24.499 1.00 65.56 88 PHE A O 1
ATOM 710 N N . HIS A 1 89 ? 15.208 -3.885 -26.502 1.00 61.50 89 HIS A N 1
ATOM 711 C CA . HIS A 1 89 ? 16.506 -4.306 -25.950 1.00 61.50 89 HIS A CA 1
ATOM 712 C C . HIS A 1 89 ? 17.370 -3.159 -25.390 1.00 61.50 89 HIS A C 1
ATOM 714 O O . HIS A 1 89 ? 18.409 -3.415 -24.793 1.00 61.50 89 HIS A O 1
ATOM 720 N N . LYS A 1 90 ? 16.966 -1.892 -25.560 1.00 58.22 90 LYS A N 1
ATOM 721 C CA . LYS A 1 90 ? 17.740 -0.715 -25.116 1.00 58.22 90 LYS A CA 1
ATOM 722 C C . LYS A 1 90 ? 17.478 -0.266 -23.670 1.00 58.22 90 LYS A C 1
ATOM 724 O O . LYS A 1 90 ? 18.037 0.747 -23.262 1.00 58.22 90 LYS A O 1
ATOM 729 N N . SER A 1 91 ? 16.637 -0.961 -22.901 1.00 54.34 91 SER A N 1
ATOM 730 C CA . SER A 1 91 ? 16.073 -0.408 -21.653 1.00 54.34 91 SER A CA 1
ATOM 731 C C . SER A 1 91 ? 16.376 -1.180 -20.370 1.00 54.34 91 SER A C 1
ATOM 733 O O . SER A 1 91 ? 15.701 -0.955 -19.370 1.00 54.34 91 SER A O 1
ATOM 735 N N . THR A 1 92 ? 17.380 -2.051 -20.338 1.00 56.88 92 THR A N 1
ATOM 736 C CA . THR A 1 92 ? 17.935 -2.505 -19.055 1.00 56.88 92 THR A CA 1
ATOM 737 C C . THR A 1 92 ? 19.014 -1.518 -18.614 1.00 56.88 92 THR A C 1
ATOM 739 O O . THR A 1 92 ? 20.100 -1.558 -19.193 1.00 56.88 92 THR A O 1
ATOM 742 N N . PRO A 1 93 ? 18.759 -0.618 -17.640 1.00 56.09 93 PRO A N 1
ATOM 743 C CA . PRO A 1 93 ? 19.854 0.087 -16.991 1.00 56.09 93 PRO A CA 1
ATOM 744 C C . PRO A 1 93 ? 20.762 -0.969 -16.358 1.00 56.09 93 PRO A C 1
ATOM 746 O O . PRO A 1 93 ? 20.294 -1.831 -15.611 1.00 56.09 93 PRO A O 1
ATOM 749 N N . GLU A 1 94 ? 22.044 -0.955 -16.715 1.00 58.06 94 GLU A N 1
ATOM 750 C CA . GLU A 1 94 ? 23.034 -1.808 -16.071 1.00 58.06 94 GLU A CA 1
ATOM 751 C C . GLU A 1 94 ? 23.075 -1.439 -14.586 1.00 58.06 94 GLU A C 1
ATOM 753 O O . GLU A 1 94 ? 23.446 -0.329 -14.211 1.00 58.06 94 GLU A O 1
ATOM 758 N N . LEU A 1 95 ? 22.626 -2.367 -13.741 1.00 56.22 95 LEU A N 1
ATOM 759 C CA . LEU A 1 95 ? 22.559 -2.216 -12.293 1.00 56.22 95 LEU A CA 1
ATOM 760 C C . LEU A 1 95 ? 23.978 -2.311 -11.708 1.00 56.22 95 LEU A C 1
ATOM 762 O O . LEU A 1 95 ? 24.352 -3.321 -11.118 1.00 56.22 95 LEU A O 1
ATOM 766 N N . ASN A 1 96 ? 24.804 -1.296 -11.948 1.00 54.88 96 ASN A N 1
ATOM 767 C CA . ASN A 1 96 ? 26.169 -1.230 -11.434 1.00 54.88 96 ASN A CA 1
ATOM 768 C C . ASN A 1 96 ? 26.550 0.205 -11.044 1.00 54.88 96 ASN A C 1
ATOM 770 O O . ASN A 1 96 ? 27.637 0.691 -11.348 1.00 54.88 96 ASN A O 1
ATOM 774 N N . GLU A 1 97 ? 25.646 0.899 -10.355 1.00 63.31 97 GLU A N 1
ATOM 775 C CA . GLU A 1 97 ? 25.992 2.126 -9.644 1.00 63.31 97 GLU A CA 1
ATOM 776 C C . GLU A 1 97 ? 26.584 1.746 -8.286 1.00 63.31 97 GLU A C 1
ATOM 778 O O . GLU A 1 97 ? 25.893 1.323 -7.359 1.00 63.31 97 GLU A O 1
ATOM 783 N N . LYS A 1 98 ? 27.909 1.863 -8.171 1.00 67.38 98 LYS A N 1
ATOM 784 C CA . LYS A 1 98 ? 28.559 1.917 -6.863 1.00 67.38 98 LYS A CA 1
ATOM 785 C C . LYS A 1 98 ? 28.053 3.174 -6.162 1.00 67.38 98 LYS A C 1
ATOM 787 O O . LYS A 1 98 ? 28.436 4.272 -6.554 1.00 67.38 98 LYS A O 1
ATOM 792 N N . TYR A 1 99 ? 27.211 2.995 -5.149 1.00 66.69 99 TYR A N 1
ATOM 793 C CA . TYR A 1 99 ? 26.741 4.082 -4.294 1.00 66.69 99 TYR A CA 1
ATOM 794 C C . TYR A 1 99 ? 27.919 4.917 -3.790 1.00 66.69 99 TYR A C 1
ATOM 796 O O . TYR A 1 99 ? 28.913 4.375 -3.292 1.00 66.69 99 TYR A O 1
ATOM 804 N N . THR A 1 100 ? 27.816 6.235 -3.939 1.00 77.38 100 THR A N 1
ATOM 805 C CA . THR A 1 100 ? 28.817 7.155 -3.403 1.00 77.38 100 THR A CA 1
ATOM 806 C C . THR A 1 100 ? 28.569 7.372 -1.909 1.00 77.38 100 THR A C 1
ATOM 808 O O . THR A 1 100 ? 27.461 7.162 -1.416 1.00 77.38 100 THR A O 1
ATOM 811 N N . GLN A 1 101 ? 29.591 7.788 -1.154 1.00 82.06 101 GLN A N 1
ATOM 812 C CA . GLN A 1 101 ? 29.418 8.114 0.272 1.00 82.06 101 GLN A CA 1
ATOM 813 C C . GLN A 1 101 ? 28.381 9.229 0.484 1.00 82.06 101 GLN A C 1
ATOM 815 O O . GLN A 1 101 ? 27.648 9.209 1.467 1.00 82.06 101 GLN A O 1
ATOM 820 N N . GLU A 1 102 ? 28.255 10.144 -0.478 1.00 82.25 102 GLU A N 1
ATOM 821 C CA . GLU A 1 102 ? 27.250 11.206 -0.456 1.00 82.25 102 GLU A CA 1
ATOM 822 C C . GLU A 1 102 ? 25.815 10.653 -0.554 1.00 82.25 102 GLU A C 1
ATOM 824 O O . GLU A 1 102 ? 24.915 11.132 0.137 1.00 82.25 102 GLU A O 1
ATOM 829 N N . ASP A 1 103 ? 25.593 9.598 -1.347 1.00 77.12 103 ASP A N 1
ATOM 830 C CA . ASP A 1 103 ? 24.285 8.932 -1.436 1.00 77.12 103 ASP A CA 1
ATOM 831 C C . ASP A 1 103 ? 23.925 8.211 -0.130 1.00 77.12 103 ASP A C 1
ATOM 833 O O . ASP A 1 103 ? 22.762 8.196 0.279 1.00 77.12 103 ASP A O 1
ATOM 837 N N . ILE A 1 104 ? 24.928 7.647 0.551 1.00 80.44 104 ILE A N 1
ATOM 838 C CA . ILE A 1 104 ? 24.756 6.973 1.844 1.00 80.44 104 ILE A CA 1
ATOM 839 C C . ILE A 1 104 ? 24.397 7.990 2.933 1.00 80.44 104 ILE A C 1
ATOM 841 O O . ILE A 1 104 ? 23.470 7.747 3.708 1.00 80.44 104 ILE A O 1
ATOM 845 N N . GLU A 1 105 ? 25.074 9.140 2.977 1.00 86.25 105 GLU A N 1
ATOM 846 C CA . GLU A 1 105 ? 24.761 10.214 3.929 1.00 86.25 105 GLU A CA 1
ATOM 847 C C . GLU A 1 105 ? 23.355 10.782 3.702 1.00 86.25 105 GLU A C 1
ATOM 849 O O . GLU A 1 105 ? 22.574 10.900 4.650 1.00 86.25 105 GLU A O 1
ATOM 854 N N . ARG A 1 106 ? 22.969 11.030 2.443 1.00 81.94 106 ARG A N 1
ATOM 855 C CA . ARG A 1 106 ? 21.607 11.487 2.118 1.00 81.94 106 ARG A CA 1
ATOM 856 C C . ARG A 1 106 ? 20.543 10.465 2.513 1.00 81.94 106 ARG A C 1
ATOM 858 O O . ARG A 1 106 ? 19.493 10.850 3.030 1.00 81.94 106 ARG A O 1
ATOM 865 N N . ALA A 1 107 ? 20.796 9.174 2.300 1.00 84.38 107 ALA A N 1
ATOM 866 C CA . ALA A 1 107 ? 19.881 8.121 2.727 1.00 84.38 107 ALA A CA 1
ATOM 867 C C . ALA A 1 107 ? 19.753 8.068 4.260 1.00 84.38 107 ALA A C 1
ATOM 869 O O . ALA A 1 107 ? 18.645 7.925 4.781 1.00 84.38 107 ALA A O 1
ATOM 870 N N . ALA A 1 108 ? 20.856 8.238 4.995 1.00 86.06 108 ALA A N 1
ATOM 871 C CA . ALA A 1 108 ? 20.846 8.264 6.456 1.00 86.06 108 ALA A CA 1
ATOM 872 C C . ALA A 1 108 ? 20.022 9.440 7.012 1.00 86.06 108 ALA A C 1
ATOM 874 O O . ALA A 1 108 ? 19.220 9.251 7.933 1.00 86.06 108 ALA A O 1
ATOM 875 N N . ASP A 1 109 ? 20.150 10.629 6.419 1.00 89.88 109 ASP A N 1
ATOM 876 C CA . ASP A 1 109 ? 19.359 11.800 6.805 1.00 89.88 109 ASP A CA 1
ATOM 877 C C . ASP A 1 109 ? 17.862 11.603 6.533 1.00 89.88 109 ASP A C 1
ATOM 879 O O . ASP A 1 109 ? 17.024 11.923 7.382 1.00 89.88 109 ASP A O 1
ATOM 883 N N . GLN A 1 110 ? 17.508 11.005 5.393 1.00 86.31 110 GLN A N 1
ATOM 884 C CA . GLN A 1 110 ? 16.115 10.672 5.078 1.00 86.31 110 GLN A CA 1
ATOM 885 C C . GLN A 1 110 ? 15.525 9.675 6.080 1.00 86.31 110 GLN A C 1
ATOM 887 O O . GLN A 1 110 ? 14.402 9.866 6.552 1.00 86.31 110 GLN A O 1
ATOM 892 N N . VAL A 1 111 ? 16.287 8.646 6.460 1.00 90.19 111 VAL A N 1
ATOM 893 C CA . VAL A 1 111 ? 15.862 7.669 7.474 1.00 90.19 111 VAL A CA 1
ATOM 894 C C . VAL A 1 111 ? 15.667 8.344 8.829 1.00 90.19 111 VAL A C 1
ATOM 896 O O . VAL A 1 111 ? 14.672 8.085 9.506 1.00 90.19 111 VAL A O 1
ATOM 899 N N . LYS A 1 112 ? 16.567 9.249 9.221 1.00 91.62 112 LYS A N 1
ATOM 900 C CA . LYS A 1 112 ? 16.457 9.987 10.484 1.00 91.62 112 LYS A CA 1
ATOM 901 C C . LYS A 1 112 ? 15.196 10.850 10.528 1.00 91.62 112 LYS A C 1
ATOM 903 O O . LYS A 1 112 ? 14.478 10.824 11.526 1.00 91.62 112 LYS A O 1
ATOM 908 N N . LEU A 1 113 ? 14.901 11.575 9.450 1.00 90.06 113 LEU A N 1
ATOM 909 C CA . LEU A 1 113 ? 13.689 12.392 9.343 1.00 90.06 113 LEU A CA 1
ATOM 910 C C . LEU A 1 113 ? 12.423 11.533 9.389 1.00 90.06 113 LEU A C 1
ATOM 912 O O . LEU A 1 113 ? 11.490 11.855 10.127 1.00 90.06 113 LEU A O 1
ATOM 916 N N . ALA A 1 114 ? 12.411 10.414 8.661 1.00 89.31 114 ALA A N 1
ATOM 917 C CA . ALA A 1 114 ? 11.301 9.470 8.685 1.00 89.31 114 ALA A CA 1
ATOM 918 C C . ALA A 1 114 ? 11.070 8.912 10.096 1.00 89.31 114 ALA A C 1
ATOM 920 O O . ALA A 1 114 ? 9.933 8.860 10.562 1.00 89.31 114 ALA A O 1
ATOM 921 N N . LEU A 1 115 ? 12.139 8.559 10.813 1.00 89.81 115 LEU A N 1
ATOM 922 C CA . LEU A 1 115 ? 12.048 8.011 12.164 1.00 89.81 115 LEU A CA 1
ATOM 923 C C . LEU A 1 115 ? 11.520 9.040 13.174 1.00 89.81 115 LEU A C 1
ATOM 925 O O . LEU A 1 115 ? 10.691 8.703 14.018 1.00 89.81 115 LEU A O 1
ATOM 929 N N . VAL A 1 116 ? 11.941 10.304 13.061 1.00 91.50 116 VAL A N 1
ATOM 930 C CA . VAL A 1 116 ? 11.399 11.404 13.878 1.00 91.50 116 VAL A CA 1
ATOM 931 C C . VAL A 1 116 ? 9.906 11.597 13.610 1.00 91.50 116 VAL A C 1
ATOM 933 O O . VAL A 1 116 ? 9.130 11.716 14.558 1.00 91.50 116 VAL A O 1
ATOM 936 N N . TYR A 1 117 ? 9.492 11.582 12.341 1.00 89.75 117 TYR A N 1
ATOM 937 C CA . TYR A 1 117 ? 8.087 11.731 11.969 1.00 89.75 117 TYR A CA 1
ATOM 938 C C . TYR A 1 117 ? 7.229 10.573 12.494 1.00 89.75 117 TYR A C 1
ATOM 940 O O . TYR A 1 117 ? 6.203 10.805 13.130 1.00 89.75 117 TYR A O 1
ATOM 948 N N . VAL A 1 118 ? 7.678 9.329 12.308 1.00 88.88 118 VAL A N 1
ATOM 949 C CA . VAL A 1 118 ? 6.984 8.139 12.823 1.00 88.88 118 VAL A CA 1
ATOM 950 C C . VAL A 1 118 ? 6.856 8.195 14.342 1.00 88.88 118 VAL A C 1
ATOM 952 O O . VAL A 1 118 ? 5.781 7.912 14.866 1.00 88.88 118 VAL A O 1
ATOM 955 N N . ASN A 1 119 ? 7.905 8.603 15.059 1.00 87.62 119 ASN A N 1
ATOM 956 C CA . ASN A 1 119 ? 7.844 8.731 16.512 1.00 87.62 119 ASN A CA 1
ATOM 957 C C . ASN A 1 119 ? 6.823 9.794 16.954 1.00 87.62 119 ASN A C 1
ATOM 959 O O . ASN A 1 119 ? 6.030 9.547 17.859 1.00 87.62 119 ASN A O 1
ATOM 963 N N . ALA A 1 120 ? 6.785 10.946 16.277 1.00 87.31 120 ALA A N 1
ATOM 964 C CA . ALA A 1 120 ? 5.811 11.999 16.558 1.00 87.31 120 ALA A CA 1
ATOM 965 C C . ALA A 1 120 ? 4.364 11.530 16.320 1.00 87.31 120 ALA A C 1
ATOM 967 O O . ALA A 1 120 ? 3.504 11.716 17.180 1.00 87.31 120 ALA A O 1
ATOM 968 N N . VAL A 1 121 ? 4.109 10.858 15.192 1.00 87.19 121 VAL A N 1
ATOM 969 C CA . VAL A 1 121 ? 2.787 10.295 14.872 1.00 87.19 121 VAL A CA 1
ATOM 970 C C . VAL A 1 121 ? 2.393 9.215 15.878 1.00 87.19 121 VAL A C 1
ATOM 972 O O . VAL A 1 121 ? 1.255 9.189 16.338 1.00 87.19 121 VAL A O 1
ATOM 975 N N . THR A 1 122 ? 3.329 8.348 16.265 1.00 85.06 122 THR A N 1
ATOM 976 C CA . THR A 1 122 ? 3.071 7.268 17.229 1.00 85.06 122 THR A CA 1
ATOM 977 C C . THR A 1 122 ? 2.749 7.824 18.614 1.00 85.06 122 THR A C 1
ATOM 979 O O . THR A 1 122 ? 1.816 7.352 19.260 1.00 85.06 122 THR A O 1
ATOM 982 N N . ALA A 1 123 ? 3.466 8.858 19.061 1.00 80.62 123 ALA A N 1
ATOM 983 C CA . ALA A 1 123 ? 3.186 9.524 20.330 1.00 80.62 123 ALA A CA 1
ATOM 984 C C . ALA A 1 123 ? 1.787 10.162 20.338 1.00 80.62 123 ALA A C 1
ATOM 986 O O . ALA A 1 123 ? 1.027 9.979 21.288 1.00 80.62 123 ALA A O 1
ATOM 987 N N . GLN A 1 124 ? 1.415 10.841 19.250 1.00 78.25 124 GLN A N 1
ATOM 988 C CA . GLN A 1 124 ? 0.089 11.441 19.109 1.00 78.25 124 GLN A CA 1
ATOM 989 C C . GLN A 1 124 ? -1.018 10.377 19.048 1.00 78.25 124 GLN A C 1
ATOM 991 O O . GLN A 1 124 ? -2.067 10.532 19.672 1.00 78.25 124 GLN A O 1
ATOM 996 N N . ALA A 1 125 ? -0.776 9.270 18.342 1.00 72.81 125 ALA A N 1
ATOM 997 C CA . ALA A 1 125 ? -1.699 8.143 18.289 1.00 72.81 125 ALA A CA 1
ATOM 998 C C . ALA A 1 125 ? -1.888 7.498 19.670 1.00 72.81 125 ALA A C 1
ATOM 1000 O O . ALA A 1 125 ? -3.019 7.202 20.044 1.00 72.81 125 ALA A O 1
ATOM 1001 N N . SER A 1 126 ? -0.812 7.335 20.449 1.00 71.69 126 SER A N 1
ATOM 1002 C CA . SER A 1 126 ? -0.874 6.811 21.819 1.00 71.69 126 SER A CA 1
ATOM 1003 C C . SER A 1 126 ? -1.728 7.696 22.726 1.00 71.69 126 SER A C 1
ATOM 1005 O O . SER A 1 126 ? -2.548 7.187 23.485 1.00 71.69 126 SER A O 1
ATOM 1007 N N . GLU A 1 127 ? -1.584 9.019 22.623 1.00 79.19 127 GLU A N 1
ATOM 1008 C CA . GLU A 1 127 ? -2.381 9.960 23.413 1.00 79.19 127 GLU A CA 1
ATOM 1009 C C . GLU A 1 127 ? -3.876 9.893 23.058 1.00 79.19 127 GLU A C 1
ATOM 1011 O O . GLU A 1 127 ? -4.727 9.886 23.951 1.00 79.19 127 GLU A O 1
ATOM 1016 N N . ILE A 1 128 ? -4.208 9.807 21.766 1.00 74.06 128 ILE A N 1
ATOM 1017 C CA . ILE A 1 128 ? -5.596 9.661 21.298 1.00 74.06 128 ILE A CA 1
ATOM 1018 C C . ILE A 1 128 ? -6.180 8.323 21.770 1.00 74.06 128 ILE A C 1
ATOM 1020 O O . ILE A 1 128 ? -7.320 8.2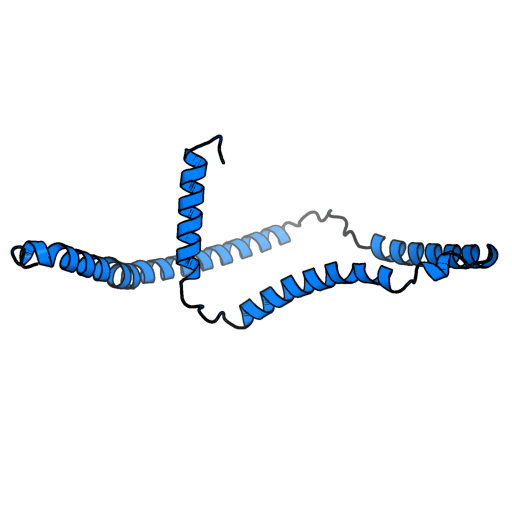74 22.240 1.00 74.06 128 ILE A O 1
ATOM 1024 N N . LEU A 1 129 ? -5.392 7.249 21.692 1.00 61.56 129 LEU A N 1
ATOM 1025 C CA . LEU A 1 129 ? -5.808 5.916 22.112 1.00 61.56 129 LEU A CA 1
ATOM 1026 C C . LEU A 1 129 ? -6.139 5.881 23.611 1.00 61.56 129 LEU A C 1
ATOM 1028 O O . LEU A 1 129 ? -7.204 5.396 23.991 1.00 61.56 129 LEU A O 1
ATOM 1032 N N . GLU A 1 130 ? -5.267 6.437 24.456 1.00 71.44 130 GLU A N 1
ATOM 1033 C CA . GLU A 1 130 ? -5.458 6.451 25.911 1.00 71.44 130 GLU A CA 1
ATOM 1034 C C . GLU A 1 130 ? -6.590 7.371 26.365 1.00 71.44 130 GLU A C 1
ATOM 1036 O O . GLU A 1 130 ? -7.334 7.019 27.281 1.00 71.44 130 GLU A O 1
ATOM 1041 N N . LYS A 1 131 ? -6.730 8.554 25.754 1.00 73.56 131 LYS A N 1
ATOM 1042 C CA . LYS A 1 131 ? -7.681 9.567 26.234 1.00 73.56 131 LYS A CA 1
ATOM 1043 C C . LYS A 1 131 ? -9.073 9.448 25.632 1.00 73.56 131 LYS A C 1
ATOM 1045 O O . LYS A 1 131 ? -10.027 9.851 26.290 1.00 73.56 131 LYS A O 1
ATOM 1050 N N . GLN A 1 132 ? -9.198 8.957 24.401 1.00 69.12 132 GLN A N 1
ATOM 1051 C CA . GLN A 1 132 ? -10.477 8.947 23.685 1.00 69.12 132 GLN A CA 1
ATOM 1052 C C . GLN A 1 132 ? -10.969 7.525 23.438 1.00 69.12 132 GLN A C 1
ATOM 1054 O O . GLN A 1 132 ? -12.053 7.176 23.893 1.00 69.12 132 GLN A O 1
ATOM 1059 N N . VAL A 1 133 ? -10.154 6.678 22.808 1.00 68.81 133 VAL A N 1
ATOM 1060 C CA . VAL A 1 133 ? -10.623 5.363 22.341 1.00 68.81 133 VAL A CA 1
ATOM 1061 C C . VAL A 1 133 ? -10.844 4.391 23.501 1.00 68.81 133 VAL A C 1
ATOM 1063 O O . VAL A 1 133 ? -11.909 3.792 23.622 1.00 68.81 133 VAL A O 1
ATOM 1066 N N . ILE A 1 134 ? -9.871 4.237 24.403 1.00 72.06 134 ILE A N 1
ATOM 1067 C CA . ILE A 1 134 ? -10.007 3.295 25.524 1.00 72.06 134 ILE A CA 1
ATOM 1068 C C . ILE A 1 134 ? -11.180 3.678 26.453 1.00 72.06 134 ILE A C 1
ATOM 1070 O O . ILE A 1 134 ? -12.000 2.805 26.756 1.00 72.06 134 ILE A O 1
ATOM 1074 N N . PRO A 1 135 ? -11.333 4.938 26.906 1.00 74.56 135 PRO A N 1
ATOM 1075 C CA . PRO A 1 135 ? -12.401 5.290 27.837 1.00 74.56 135 PRO A CA 1
ATOM 1076 C C . PRO A 1 135 ? -13.790 5.294 27.191 1.00 74.56 135 PRO A C 1
ATOM 1078 O O . PRO A 1 135 ? -14.725 4.725 27.763 1.00 74.56 135 PRO A O 1
ATOM 1081 N N . GLU A 1 136 ? -13.937 5.923 26.021 1.00 72.94 136 GLU A N 1
ATOM 1082 C CA . GLU A 1 136 ? -15.249 6.141 25.401 1.00 72.94 136 GLU A CA 1
ATOM 1083 C C . GLU A 1 136 ? -15.691 4.961 24.534 1.00 72.94 136 GLU A C 1
ATOM 1085 O O . GLU A 1 136 ? -16.846 4.548 24.642 1.00 72.94 136 GLU A O 1
ATOM 1090 N N . ASP A 1 137 ? -14.788 4.365 23.753 1.00 72.75 137 ASP A N 1
ATOM 1091 C CA . ASP A 1 137 ? -15.155 3.334 22.772 1.00 72.75 137 ASP A CA 1
ATOM 1092 C C . ASP A 1 137 ? -14.982 1.902 23.294 1.00 72.75 137 ASP A C 1
ATOM 1094 O O . ASP A 1 137 ? -15.551 0.971 22.726 1.00 72.75 137 ASP A O 1
ATOM 1098 N N . VAL A 1 138 ? -14.238 1.697 24.389 1.00 77.56 138 VAL A N 1
ATOM 1099 C CA . VAL A 1 138 ? -14.047 0.361 24.986 1.00 77.56 138 VAL A CA 1
ATOM 1100 C C . VAL A 1 138 ? -14.692 0.259 26.366 1.00 77.56 138 VAL A C 1
ATOM 1102 O O . VAL A 1 138 ? -15.608 -0.541 26.569 1.00 77.56 138 VAL A O 1
ATOM 1105 N N . ILE A 1 139 ? -14.263 1.072 27.334 1.00 77.81 139 ILE A N 1
ATOM 1106 C CA . ILE A 1 139 ? -14.684 0.923 28.737 1.00 77.81 139 ILE A CA 1
ATOM 1107 C C . ILE A 1 139 ? -16.177 1.226 28.910 1.00 77.81 139 ILE A C 1
ATOM 1109 O O . ILE A 1 139 ? -16.893 0.493 29.601 1.00 77.81 139 ILE A O 1
ATOM 1113 N N . LYS A 1 140 ? -16.671 2.299 28.291 1.00 79.56 140 LYS A N 1
ATOM 1114 C CA . LYS A 1 140 ? -18.068 2.730 28.408 1.00 79.56 140 LYS A CA 1
ATOM 1115 C C . LYS A 1 140 ? -19.069 1.722 27.822 1.00 79.56 140 LYS A C 1
ATOM 1117 O O . LYS A 1 140 ? -19.984 1.343 28.565 1.00 79.56 140 LYS A O 1
ATOM 1122 N N . PRO A 1 141 ? -18.922 1.220 26.577 1.00 73.75 141 PRO A N 1
ATOM 1123 C CA . PRO A 1 141 ? -19.811 0.182 26.067 1.00 73.75 141 PRO A CA 1
ATOM 1124 C C . PRO A 1 141 ? -19.660 -1.120 26.849 1.00 73.75 141 PRO A C 1
ATOM 1126 O O . PRO A 1 141 ? -20.669 -1.740 27.159 1.00 73.75 141 PRO A O 1
ATOM 1129 N N . MET A 1 142 ? -18.452 -1.497 27.281 1.00 76.75 142 MET A N 1
ATOM 1130 C CA . MET A 1 142 ? -18.253 -2.704 28.087 1.00 76.75 142 MET A CA 1
ATOM 1131 C C . MET A 1 142 ? -18.998 -2.632 29.428 1.00 76.75 142 MET A C 1
ATOM 1133 O O . MET A 1 142 ? -19.682 -3.581 29.809 1.00 76.75 142 MET A O 1
ATOM 1137 N N . LYS A 1 143 ? -18.955 -1.485 30.117 1.00 82.00 143 LYS A N 1
ATOM 1138 C CA . LYS A 1 143 ? -19.737 -1.249 31.340 1.00 82.00 143 LYS A CA 1
ATOM 1139 C C . LYS A 1 143 ? -21.243 -1.292 31.074 1.00 82.00 143 LYS A C 1
ATOM 1141 O O . LYS A 1 143 ? -21.986 -1.830 31.894 1.00 82.00 143 LYS A O 1
ATOM 1146 N N . SER A 1 144 ? -21.691 -0.733 29.949 1.00 79.75 144 SER A N 1
ATOM 1147 C CA . SER A 1 144 ? -23.098 -0.759 29.536 1.00 79.75 144 SER A CA 1
ATOM 1148 C C . SER A 1 144 ? -23.573 -2.189 29.268 1.00 79.75 144 SER A C 1
ATOM 1150 O O . SER A 1 144 ? -24.561 -2.619 29.857 1.00 79.75 144 SER A O 1
ATOM 1152 N N . SER A 1 145 ? -22.818 -2.958 28.480 1.00 80.50 145 SER A N 1
ATOM 1153 C CA . SER A 1 145 ? -23.100 -4.363 28.171 1.00 80.50 145 SER A CA 1
ATOM 1154 C C . SER A 1 145 ? -23.106 -5.235 29.424 1.00 80.50 145 SER A C 1
ATOM 1156 O O . SER A 1 145 ? -24.001 -6.056 29.601 1.00 80.50 145 SER A O 1
ATOM 1158 N N . LEU A 1 146 ? -22.155 -5.026 30.341 1.00 84.44 146 LEU A N 1
ATOM 1159 C CA . LEU A 1 146 ? -22.073 -5.784 31.590 1.00 84.44 146 LEU A CA 1
ATOM 1160 C C . LEU A 1 146 ? -23.247 -5.458 32.523 1.00 84.44 146 LEU A C 1
ATOM 1162 O O . LEU A 1 146 ? -23.833 -6.358 33.121 1.00 84.44 146 LEU A O 1
ATOM 1166 N N . LYS A 1 147 ? -23.654 -4.184 32.596 1.00 83.31 147 LYS A N 1
ATOM 1167 C CA . LYS A 1 147 ? -24.857 -3.776 33.330 1.00 83.31 147 LYS A CA 1
ATOM 1168 C C . LYS A 1 147 ? -26.115 -4.400 32.728 1.00 83.31 147 LYS A C 1
ATOM 1170 O O . LYS A 1 147 ? -26.942 -4.889 33.483 1.00 83.31 147 LYS A O 1
ATOM 1175 N N . GLN A 1 148 ? -26.242 -4.411 31.404 1.00 83.44 148 GLN A N 1
ATOM 1176 C CA . GLN A 1 148 ? -27.410 -4.941 30.6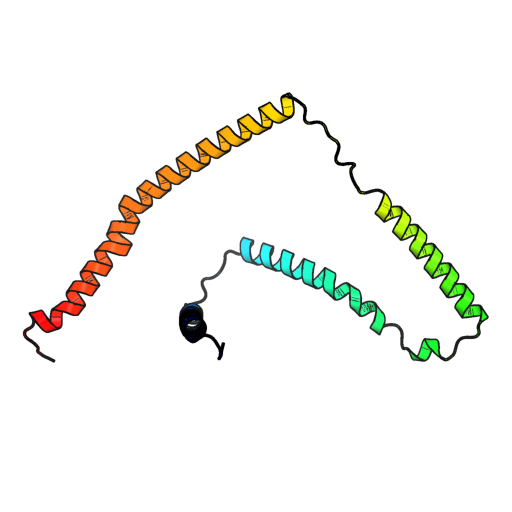98 1.00 83.44 148 GLN A CA 1
ATOM 1177 C C . GLN A 1 148 ? -27.519 -6.469 30.829 1.00 83.44 148 GLN A C 1
ATOM 1179 O O . GLN A 1 148 ? -28.609 -6.988 31.047 1.00 83.44 148 GLN A O 1
ATOM 1184 N N . ALA A 1 149 ? -26.388 -7.182 30.791 1.00 80.19 149 ALA A N 1
ATOM 1185 C CA . ALA A 1 149 ? -26.331 -8.626 31.017 1.00 80.19 149 ALA A CA 1
ATOM 1186 C C . ALA A 1 149 ? -26.651 -9.020 32.471 1.00 80.19 149 ALA A C 1
ATOM 1188 O O . ALA A 1 149 ? -27.247 -10.067 32.714 1.00 80.19 149 ALA A O 1
ATOM 1189 N N . LEU A 1 150 ? -26.274 -8.183 33.445 1.00 82.62 150 LEU A N 1
ATOM 1190 C CA . LEU A 1 150 ? -26.516 -8.438 34.869 1.00 82.62 150 LEU A CA 1
ATOM 1191 C C . LEU A 1 150 ? -27.854 -7.888 35.372 1.00 82.62 150 LEU A C 1
ATOM 1193 O O . LEU A 1 150 ? -28.320 -8.315 36.424 1.00 82.62 150 LEU A O 1
ATOM 1197 N N . GLN A 1 151 ? -28.493 -6.974 34.643 1.00 81.06 151 GLN A N 1
ATOM 1198 C CA . GLN A 1 151 ? -29.782 -6.388 35.013 1.00 81.06 151 GLN A CA 1
ATOM 1199 C C . GLN A 1 151 ? -30.883 -7.428 35.299 1.00 81.06 151 GLN A C 1
ATOM 1201 O O . GLN A 1 151 ? -31.493 -7.333 36.360 1.00 81.06 151 GLN A O 1
ATOM 1206 N N . PRO A 1 152 ? -31.097 -8.470 34.469 1.00 79.31 152 PRO A N 1
ATOM 1207 C CA . PRO A 1 152 ? -32.116 -9.483 34.760 1.00 79.31 152 PRO A CA 1
ATOM 1208 C C . PRO A 1 152 ? -31.799 -10.338 36.002 1.00 79.31 152 PRO A C 1
ATOM 1210 O O . PRO A 1 152 ? -32.713 -10.807 36.681 1.00 79.31 152 PRO A O 1
ATOM 1213 N N . LEU A 1 153 ? -30.515 -10.505 36.337 1.00 77.06 153 LEU A N 1
ATOM 1214 C CA . LEU A 1 153 ? -30.059 -11.169 37.565 1.00 77.06 153 LEU A CA 1
ATOM 1215 C C . LEU A 1 153 ? -30.229 -10.278 38.806 1.00 77.06 153 LEU A C 1
ATOM 1217 O O . LEU A 1 153 ? -30.572 -10.776 39.875 1.00 77.06 153 LEU A O 1
ATOM 1221 N N . LEU A 1 154 ? -30.007 -8.969 38.666 1.00 75.06 154 LEU A N 1
ATOM 1222 C CA . LEU A 1 154 ? -30.114 -7.986 39.748 1.00 75.06 154 LEU A CA 1
ATOM 1223 C C . LEU A 1 154 ? -31.566 -7.583 40.046 1.00 75.06 154 LEU A C 1
ATOM 1225 O O . LEU A 1 154 ? -31.897 -7.349 41.205 1.00 75.06 154 LEU A O 1
ATOM 1229 N N . ASP A 1 155 ? -32.444 -7.585 39.041 1.00 78.00 155 ASP A N 1
ATOM 1230 C CA . ASP A 1 155 ? -33.883 -7.311 39.188 1.00 78.00 155 ASP A CA 1
ATOM 1231 C C . ASP A 1 155 ? -34.683 -8.535 39.689 1.00 78.00 155 ASP A C 1
ATOM 1233 O O . ASP A 1 155 ? -35.918 -8.548 39.675 1.00 78.00 155 ASP A O 1
ATOM 1237 N N . GLY A 1 156 ? -33.983 -9.567 40.174 1.00 62.41 156 GLY A N 1
ATOM 1238 C CA . GLY A 1 156 ? -34.583 -10.714 40.851 1.00 62.41 156 GLY A CA 1
ATOM 1239 C C . GLY A 1 156 ? -35.303 -11.690 39.924 1.00 62.41 156 GLY A C 1
ATOM 1240 O O . GLY A 1 156 ? -36.243 -12.347 40.365 1.00 62.41 156 GLY A O 1
ATOM 1241 N N . GLY A 1 157 ? -34.892 -11.794 38.654 1.00 56.19 157 GLY A N 1
ATOM 1242 C CA . GLY A 1 157 ? -35.440 -12.791 37.733 1.00 56.19 157 GLY A CA 1
ATOM 1243 C C . GLY A 1 157 ? -36.891 -12.531 37.327 1.00 56.19 157 GLY A C 1
ATOM 1244 O O . GLY A 1 157 ? -37.667 -13.472 37.186 1.00 56.19 157 GLY A O 1
ATOM 1245 N N . LYS A 1 158 ? -37.279 -11.266 37.134 1.00 57.12 158 LYS A N 1
ATOM 1246 C CA . LYS A 1 158 ? -38.522 -10.938 36.423 1.00 57.12 158 LYS A CA 1
ATOM 1247 C C . LYS A 1 158 ? -38.269 -11.054 34.921 1.00 57.12 158 LYS A C 1
ATOM 1249 O O . LYS A 1 158 ? -37.857 -10.094 34.276 1.00 57.12 158 LYS A O 1
ATOM 1254 N N . SER A 1 159 ? -38.455 -12.254 34.388 1.00 54.44 159 SER A N 1
ATOM 1255 C CA . SER A 1 159 ? -38.632 -12.524 32.958 1.00 54.44 159 SER A CA 1
ATOM 1256 C C . SER A 1 159 ? -39.992 -13.169 32.760 1.00 54.44 159 SER A C 1
ATOM 1258 O O . SER A 1 159 ? -40.339 -14.032 33.597 1.00 54.44 159 SER A O 1
#